Protein AF-A0A947RVD6-F1 (afdb_monomer_lite)

Sequence (80 aa):
GRIWISDIKMNDITDEKDICDLWEIKTCGSDSKVMRKIFVPLKGIEQNAYLLAKEHGIWVWDQKQLNNVLRLFGKFEMIK

Secondary structure (DSSP, 8-state):
-EEEEEEEE-SS-B-HHHHHHHHH--EETTTEEEEEEEEEETT-B-HHHHHHHHHTT-EE--HHHHHHHHHHTTPPPP--

Structure (mmCIF, N/CA/C/O backbone):
data_AF-A0A947RVD6-F1
#
_entry.id   AF-A0A947RVD6-F1
#
loop_
_atom_site.group_PDB
_atom_site.id
_atom_site.type_symbol
_atom_site.label_atom_id
_atom_site.label_alt_id
_atom_site.label_comp_id
_atom_site.label_asym_id
_atom_site.label_entity_id
_atom_site.label_seq_id
_atom_site.pdbx_PDB_ins_code
_atom_site.Cartn_x
_atom_site.Cartn_y
_atom_site.Cartn_z
_atom_site.occupancy
_atom_site.B_iso_or_equiv
_atom_site.auth_seq_id
_atom_site.auth_comp_id
_atom_site.auth_asym_id
_atom_site.auth_atom_id
_atom_site.pdbx_PDB_model_num
ATOM 1 N N . GLY A 1 1 ? 11.688 -6.334 -17.307 1.00 77.69 1 GLY A N 1
ATOM 2 C CA . GLY A 1 1 ? 10.511 -5.616 -17.863 1.00 77.69 1 GLY A CA 1
ATOM 3 C C . GLY A 1 1 ? 10.085 -4.455 -16.968 1.00 77.69 1 GLY A C 1
ATOM 4 O O . GLY A 1 1 ? 10.750 -4.194 -15.975 1.00 77.69 1 GLY A O 1
ATOM 5 N N . ARG A 1 2 ? 9.017 -3.715 -17.302 1.00 85.00 2 ARG A N 1
ATOM 6 C CA . ARG A 1 2 ? 8.433 -2.683 -16.414 1.00 85.00 2 ARG A CA 1
ATOM 7 C C . ARG A 1 2 ? 7.190 -3.256 -15.745 1.00 85.00 2 ARG A C 1
ATOM 9 O O . ARG A 1 2 ? 6.327 -3.761 -16.452 1.00 85.00 2 ARG A O 1
ATOM 16 N N . ILE A 1 3 ? 7.101 -3.168 -14.422 1.00 90.50 3 ILE A N 1
ATOM 17 C CA . ILE A 1 3 ? 6.010 -3.789 -13.656 1.00 90.50 3 ILE A CA 1
ATOM 18 C C . ILE A 1 3 ? 5.376 -2.811 -12.675 1.00 90.50 3 ILE A C 1
ATOM 20 O O . ILE A 1 3 ? 5.996 -1.827 -12.258 1.00 90.50 3 ILE A O 1
ATOM 24 N N . TRP A 1 4 ? 4.126 -3.088 -12.325 1.00 92.38 4 TRP A N 1
ATOM 25 C CA . TRP A 1 4 ? 3.426 -2.449 -11.219 1.00 92.38 4 TRP A CA 1
ATOM 26 C C . TRP A 1 4 ? 3.296 -3.479 -10.108 1.00 92.38 4 TRP A C 1
ATOM 28 O O . TRP A 1 4 ? 3.047 -4.650 -10.389 1.00 92.38 4 TRP A O 1
ATOM 38 N N . ILE A 1 5 ? 3.475 -3.043 -8.869 1.00 92.06 5 ILE A N 1
ATOM 39 C CA . ILE A 1 5 ? 3.232 -3.882 -7.699 1.00 92.06 5 ILE A CA 1
ATOM 40 C C . ILE A 1 5 ? 2.035 -3.333 -6.938 1.00 92.06 5 ILE A C 1
ATOM 42 O O . ILE A 1 5 ? 1.818 -2.119 -6.888 1.00 92.06 5 ILE A O 1
ATOM 46 N N . SER A 1 6 ? 1.257 -4.245 -6.375 1.00 92.19 6 SER A N 1
ATOM 47 C CA . SER A 1 6 ? 0.135 -3.926 -5.510 1.00 92.19 6 SER A CA 1
ATOM 48 C C . SER A 1 6 ? 0.270 -4.736 -4.239 1.00 92.19 6 SER A C 1
ATOM 50 O O . SER A 1 6 ? 0.546 -5.931 -4.321 1.00 92.19 6 SER A O 1
ATOM 52 N N . ASP A 1 7 ? 0.028 -4.095 -3.105 1.00 93.81 7 ASP A N 1
ATOM 53 C CA . ASP A 1 7 ? -0.067 -4.765 -1.815 1.00 93.81 7 ASP A CA 1
ATOM 54 C C . ASP A 1 7 ? -1.397 -4.426 -1.135 1.00 93.81 7 ASP A C 1
ATOM 56 O O . ASP A 1 7 ? -1.937 -3.327 -1.302 1.00 93.81 7 ASP A O 1
ATOM 60 N N . ILE A 1 8 ? -1.967 -5.410 -0.444 1.00 92.88 8 ILE A N 1
ATOM 61 C CA . ILE A 1 8 ? -3.299 -5.339 0.158 1.00 92.88 8 ILE A CA 1
ATOM 62 C C . ILE A 1 8 ? -3.186 -5.771 1.614 1.00 92.88 8 ILE A C 1
ATOM 64 O O . ILE A 1 8 ? -3.054 -6.958 1.914 1.00 92.88 8 ILE A O 1
ATOM 68 N N . LYS A 1 9 ? -3.321 -4.811 2.531 1.00 93.38 9 LYS A N 1
ATOM 69 C CA . LYS A 1 9 ? -3.305 -5.081 3.969 1.00 93.38 9 LYS A CA 1
ATOM 70 C C . LYS A 1 9 ? -4.729 -5.289 4.475 1.00 93.38 9 LYS A C 1
ATOM 72 O O . LYS A 1 9 ? -5.563 -4.384 4.428 1.00 93.38 9 LYS A O 1
ATOM 77 N N . MET A 1 10 ? -5.012 -6.508 4.938 1.00 89.06 10 MET A N 1
ATOM 78 C CA . MET A 1 10 ? -6.366 -6.927 5.331 1.00 89.06 10 MET A CA 1
ATOM 79 C C . MET A 1 10 ? -6.634 -6.849 6.836 1.00 89.06 10 MET A C 1
ATOM 81 O O . MET A 1 10 ? -7.761 -6.557 7.236 1.00 89.06 10 MET A O 1
ATOM 85 N N . ASN A 1 11 ? -5.628 -7.132 7.666 1.00 88.50 11 ASN A N 1
ATOM 86 C CA . ASN A 1 11 ? -5.863 -7.505 9.064 1.00 88.50 11 ASN A CA 1
ATOM 87 C C . ASN A 1 11 ? -5.713 -6.344 10.053 1.00 88.50 11 ASN A C 1
ATOM 89 O O . ASN A 1 11 ? -6.496 -6.282 10.996 1.00 88.50 11 ASN A O 1
ATOM 93 N N . ASP A 1 12 ? -4.831 -5.381 9.777 1.00 90.81 12 ASP A N 1
ATOM 94 C CA . ASP A 1 12 ? -4.513 -4.281 10.696 1.00 90.81 12 ASP A CA 1
ATOM 95 C C . ASP A 1 12 ? -4.582 -2.915 10.015 1.00 90.81 12 ASP A C 1
ATOM 97 O O . ASP A 1 12 ? -4.515 -2.816 8.785 1.00 90.81 12 ASP A O 1
ATOM 101 N N . ILE A 1 13 ? -4.715 -1.865 10.832 1.00 93.31 13 ILE A N 1
ATOM 102 C CA . ILE A 1 13 ? -4.572 -0.479 10.376 1.00 93.31 13 ILE A CA 1
ATOM 103 C C . ILE A 1 13 ? -3.156 -0.309 9.821 1.00 93.31 13 ILE A C 1
ATOM 105 O O . ILE A 1 13 ? -2.191 -0.839 10.369 1.00 93.31 13 ILE A O 1
ATOM 109 N N . THR A 1 14 ? -3.053 0.384 8.693 1.00 96.06 14 THR A N 1
ATOM 110 C CA . THR A 1 14 ? -1.773 0.631 8.039 1.00 96.06 14 THR A CA 1
ATOM 111 C C . THR A 1 14 ? -0.989 1.727 8.738 1.00 96.06 14 THR A C 1
ATOM 113 O O . THR A 1 14 ? -1.514 2.828 8.916 1.00 96.06 14 THR A O 1
ATOM 116 N N . ASP A 1 15 ? 0.270 1.430 9.039 1.00 96.75 15 ASP A N 1
ATOM 117 C CA . ASP A 1 15 ? 1.241 2.328 9.657 1.00 96.75 15 ASP A CA 1
ATOM 118 C C . ASP A 1 15 ? 2.352 2.729 8.665 1.00 96.75 15 ASP A C 1
ATOM 120 O O . ASP A 1 15 ? 2.343 2.373 7.483 1.00 96.75 15 ASP A O 1
ATOM 124 N N . GLU A 1 16 ? 3.306 3.539 9.124 1.00 96.88 16 GLU A N 1
ATOM 125 C CA . GLU A 1 16 ? 4.419 4.018 8.296 1.00 96.88 16 GLU A CA 1
ATOM 126 C C . GLU A 1 16 ? 5.358 2.889 7.859 1.00 96.88 16 GLU A C 1
ATOM 128 O O . GLU A 1 16 ? 5.940 2.958 6.774 1.00 96.88 16 GLU A O 1
ATOM 133 N N . LYS A 1 17 ? 5.490 1.835 8.675 1.00 96.62 17 LYS A N 1
ATOM 134 C CA . LYS A 1 17 ? 6.373 0.709 8.381 1.00 96.62 17 LYS A CA 1
ATOM 135 C C . LYS A 1 17 ? 5.881 -0.049 7.155 1.00 96.62 17 LYS A C 1
ATOM 137 O O . LYS A 1 17 ? 6.685 -0.323 6.272 1.00 96.62 17 LYS A O 1
ATOM 142 N N . ASP A 1 18 ? 4.578 -0.296 7.046 1.00 96.12 18 ASP A N 1
ATOM 143 C CA . ASP A 1 18 ? 3.999 -0.943 5.860 1.00 96.12 18 ASP A CA 1
ATOM 144 C C . ASP A 1 18 ? 4.340 -0.188 4.560 1.00 96.12 18 ASP A C 1
ATOM 146 O O . ASP A 1 18 ? 4.635 -0.778 3.516 1.00 96.12 18 ASP A O 1
ATOM 150 N N . ILE A 1 19 ? 4.303 1.146 4.619 1.00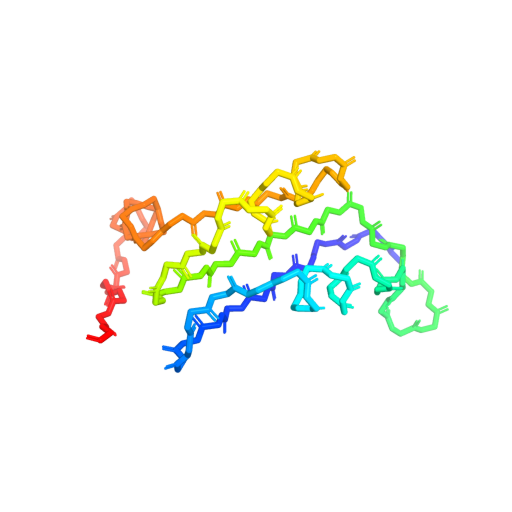 96.81 19 ILE A N 1
ATOM 151 C CA . ILE A 1 19 ? 4.593 2.015 3.477 1.00 96.81 19 ILE A CA 1
ATOM 152 C C . ILE A 1 19 ? 6.084 1.988 3.135 1.00 96.81 19 ILE A C 1
ATOM 154 O O . ILE A 1 19 ? 6.430 1.925 1.951 1.00 96.81 19 ILE A O 1
ATOM 158 N N . CYS A 1 20 ? 6.958 2.007 4.145 1.00 96.31 20 CYS A N 1
ATOM 159 C CA . CYS A 1 20 ? 8.401 1.843 3.976 1.00 96.31 20 CYS A CA 1
ATOM 160 C C . CYS A 1 20 ? 8.739 0.490 3.344 1.00 96.31 20 CYS A C 1
ATOM 162 O O . CYS A 1 20 ? 9.423 0.456 2.319 1.00 96.31 20 CYS A O 1
ATOM 164 N N . ASP A 1 21 ? 8.182 -0.597 3.879 1.00 95.19 21 ASP A N 1
ATOM 165 C CA . ASP A 1 21 ? 8.395 -1.960 3.390 1.00 95.19 21 ASP A CA 1
ATOM 166 C C . ASP A 1 21 ? 8.010 -2.058 1.900 1.00 95.19 21 ASP A C 1
ATOM 168 O O . ASP A 1 21 ? 8.792 -2.521 1.063 1.00 95.19 21 ASP A O 1
ATOM 172 N N . LEU A 1 22 ? 6.850 -1.510 1.508 1.00 94.75 22 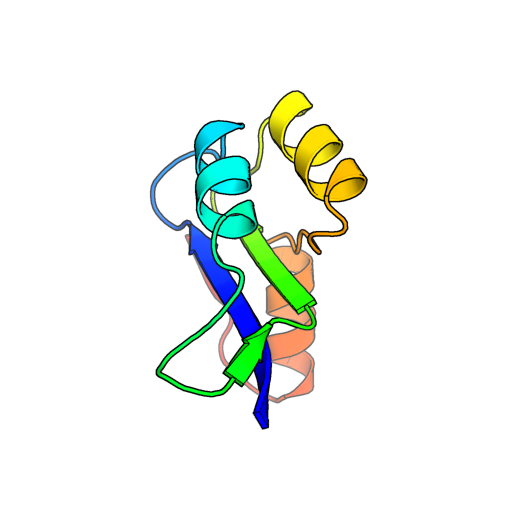LEU A N 1
ATOM 173 C CA . LEU A 1 22 ? 6.456 -1.435 0.098 1.00 94.75 22 LEU A CA 1
ATOM 174 C C . LEU A 1 22 ? 7.391 -0.528 -0.719 1.00 94.75 22 LEU A C 1
ATOM 176 O O . LEU A 1 22 ? 7.719 -0.831 -1.875 1.00 94.75 22 LEU A O 1
ATOM 180 N N . TRP A 1 23 ? 7.807 0.618 -0.174 1.00 94.00 23 TRP A N 1
ATOM 181 C CA . TRP A 1 23 ? 8.675 1.586 -0.846 1.00 94.00 23 TRP A CA 1
ATOM 182 C C . TRP A 1 23 ? 10.071 1.029 -1.155 1.00 94.00 23 TRP A C 1
ATOM 184 O O . TRP A 1 23 ? 10.645 1.377 -2.200 1.00 94.00 23 TRP A O 1
ATOM 194 N N . GLU A 1 24 ? 10.588 0.126 -0.333 1.00 93.81 24 GLU A N 1
ATOM 195 C CA . GLU A 1 24 ? 11.894 -0.510 -0.517 1.00 93.81 24 GLU A CA 1
ATOM 196 C C . GLU A 1 24 ? 11.928 -1.487 -1.701 1.00 93.81 24 GLU A C 1
ATOM 198 O O . GLU A 1 24 ? 12.974 -1.661 -2.326 1.00 93.81 24 GLU A O 1
ATOM 203 N N . ILE A 1 25 ? 10.780 -2.023 -2.131 1.00 90.75 25 ILE A N 1
ATOM 204 C CA . ILE A 1 25 ? 10.696 -2.941 -3.280 1.00 90.75 25 ILE A CA 1
ATOM 205 C C . ILE A 1 25 ? 10.995 -2.195 -4.595 1.00 90.75 25 ILE A C 1
ATOM 207 O O . ILE A 1 25 ? 10.110 -1.592 -5.208 1.00 90.75 25 ILE A O 1
ATOM 211 N N . LYS A 1 26 ? 12.255 -2.168 -5.042 1.00 84.25 26 LYS A N 1
ATOM 212 C CA . LYS A 1 26 ? 12.663 -1.476 -6.287 1.00 84.25 26 LYS A CA 1
ATOM 213 C C . LYS A 1 26 ? 12.615 -2.371 -7.527 1.00 84.25 26 LYS A C 1
ATOM 215 O O . LYS A 1 26 ? 12.438 -1.873 -8.645 1.00 84.25 26 LYS A O 1
ATOM 220 N N . THR A 1 27 ? 12.745 -3.677 -7.338 1.00 82.31 27 THR A N 1
ATOM 221 C CA . THR A 1 27 ? 12.760 -4.686 -8.400 1.00 82.31 27 THR A CA 1
ATOM 222 C C . THR A 1 27 ? 11.901 -5.881 -8.008 1.00 82.31 27 THR A C 1
ATOM 224 O O . THR A 1 27 ? 11.605 -6.094 -6.835 1.00 82.31 27 THR A O 1
ATOM 227 N N . CYS A 1 28 ? 11.474 -6.657 -9.000 1.00 76.50 28 CYS A N 1
ATOM 228 C CA . CYS A 1 28 ? 10.864 -7.962 -8.769 1.00 76.50 28 CYS A CA 1
ATOM 229 C C . CYS A 1 28 ? 11.497 -8.958 -9.746 1.00 76.50 28 CYS A C 1
ATOM 231 O O . CYS A 1 28 ? 11.431 -8.759 -10.962 1.00 76.50 28 CYS A O 1
ATOM 233 N N . GLY A 1 29 ? 12.160 -9.990 -9.220 1.00 73.44 29 GLY A N 1
ATOM 234 C CA . GLY A 1 29 ? 13.006 -10.887 -10.015 1.00 73.44 29 GLY A CA 1
ATOM 235 C C . GLY A 1 29 ? 14.288 -10.221 -10.539 1.00 73.44 29 GLY A C 1
ATOM 236 O O . GLY A 1 29 ? 14.645 -9.121 -10.115 1.00 73.44 29 GLY A O 1
ATOM 237 N N . SER A 1 30 ? 14.986 -10.895 -11.460 1.00 69.56 30 SER A N 1
ATOM 238 C CA . SER A 1 30 ? 16.329 -10.499 -11.916 1.00 69.56 30 SER A CA 1
ATOM 239 C C . SER A 1 30 ? 16.363 -9.207 -12.740 1.00 69.56 30 SER A C 1
ATOM 241 O O . SER A 1 30 ? 17.318 -8.453 -12.617 1.00 69.56 30 SER A O 1
ATOM 243 N N . ASP A 1 31 ? 15.320 -8.903 -13.525 1.00 75.25 31 ASP A N 1
ATOM 244 C CA . ASP A 1 31 ? 15.419 -7.871 -14.579 1.00 75.25 31 ASP A CA 1
ATOM 245 C C . ASP A 1 31 ? 14.213 -6.923 -14.689 1.00 75.25 31 ASP A C 1
ATOM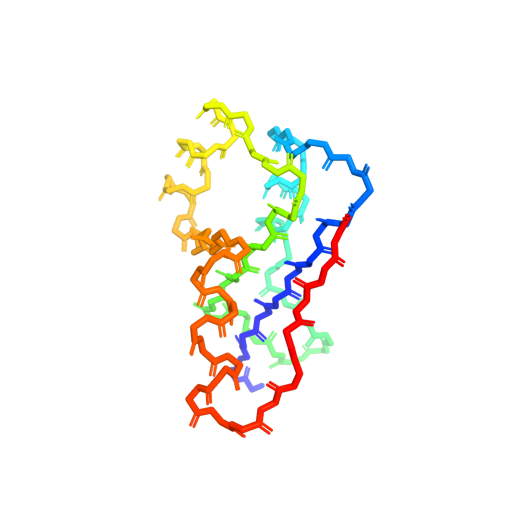 247 O O . ASP A 1 31 ? 14.039 -6.226 -15.702 1.00 75.25 31 ASP A O 1
ATOM 251 N N . SER A 1 32 ? 13.315 -6.893 -13.697 1.00 84.81 32 SER A N 1
ATOM 252 C CA . SER A 1 32 ? 12.125 -6.032 -13.763 1.00 84.81 32 SER A CA 1
ATOM 253 C C . SER A 1 32 ? 12.167 -4.849 -12.809 1.00 84.81 32 SER A C 1
ATOM 255 O O . SER A 1 32 ? 12.197 -5.006 -11.591 1.00 84.81 32 SER A O 1
ATOM 257 N N . LYS A 1 33 ? 12.108 -3.645 -13.391 1.00 86.94 33 LYS A N 1
ATOM 258 C CA . LYS A 1 33 ? 12.042 -2.369 -12.677 1.00 86.94 33 LYS A CA 1
ATOM 259 C C . LYS A 1 33 ? 10.601 -2.079 -12.267 1.00 86.94 33 LYS A C 1
ATOM 261 O O . LYS A 1 33 ? 9.701 -2.059 -13.117 1.00 86.94 33 LYS A O 1
ATOM 266 N N . VAL A 1 34 ? 10.397 -1.801 -10.983 1.00 90.38 34 VAL A N 1
ATOM 267 C CA . VAL A 1 34 ? 9.102 -1.358 -10.458 1.00 90.38 34 VAL A CA 1
ATOM 268 C C . VAL A 1 34 ? 8.863 0.091 -10.874 1.00 90.38 34 VAL A C 1
ATOM 270 O O . VAL A 1 34 ? 9.649 0.981 -10.561 1.00 90.38 34 VAL A O 1
ATOM 273 N N . MET A 1 35 ? 7.777 0.323 -11.608 1.00 90.50 35 MET A N 1
ATOM 274 C CA . MET A 1 35 ? 7.390 1.652 -12.095 1.00 90.50 35 MET A CA 1
ATOM 275 C C . MET A 1 35 ? 6.316 2.309 -11.235 1.00 90.50 35 MET A C 1
ATOM 277 O O . MET A 1 35 ? 6.219 3.535 -11.208 1.00 90.50 35 MET A O 1
ATOM 281 N N . ARG A 1 36 ? 5.468 1.507 -10.588 1.00 93.38 36 ARG A N 1
ATOM 282 C CA . ARG A 1 36 ? 4.345 1.997 -9.793 1.00 93.38 36 ARG A CA 1
ATOM 283 C C . ARG A 1 36 ? 4.026 1.039 -8.660 1.00 93.38 36 ARG A C 1
ATOM 285 O O . ARG A 1 36 ? 4.212 -0.170 -8.798 1.00 93.38 36 ARG A O 1
ATOM 292 N N . LYS A 1 37 ? 3.544 1.620 -7.568 1.00 95.56 37 LYS A N 1
ATOM 293 C CA . LYS A 1 37 ? 3.171 0.935 -6.340 1.00 95.56 37 LYS A CA 1
ATOM 294 C C . LYS A 1 37 ? 1.770 1.368 -5.962 1.00 95.56 37 LYS A C 1
ATOM 296 O O . LYS A 1 37 ? 1.488 2.567 -5.947 1.00 95.56 37 LYS A O 1
ATOM 301 N N . ILE A 1 38 ? 0.916 0.394 -5.706 1.00 95.88 38 ILE A N 1
ATOM 302 C CA . ILE A 1 38 ? -0.444 0.595 -5.228 1.00 95.88 38 ILE A CA 1
ATOM 303 C C . ILE A 1 38 ? -0.527 -0.080 -3.865 1.00 95.88 38 ILE A C 1
ATOM 305 O O . ILE A 1 38 ? -0.051 -1.200 -3.700 1.00 95.88 38 ILE A O 1
ATOM 309 N N . PHE A 1 39 ? -1.101 0.609 -2.893 1.00 96.56 39 PHE A N 1
ATOM 310 C CA . PHE A 1 39 ? -1.313 0.090 -1.557 1.00 96.56 39 PHE A CA 1
ATOM 311 C C . PHE A 1 39 ? -2.793 0.189 -1.201 1.00 96.56 39 PHE A C 1
ATOM 313 O O . PHE A 1 39 ? -3.412 1.239 -1.387 1.00 96.56 39 PHE A O 1
ATOM 320 N N . VAL A 1 40 ? -3.365 -0.906 -0.707 1.00 95.50 40 VAL A N 1
ATOM 321 C CA . VAL A 1 40 ? -4.789 -1.002 -0.378 1.00 95.50 40 VAL A CA 1
ATOM 322 C C . VAL A 1 40 ? -4.960 -1.315 1.115 1.00 95.50 40 VAL A C 1
ATOM 324 O O . VAL A 1 40 ? -4.908 -2.485 1.505 1.00 95.50 40 VAL A O 1
ATOM 327 N N . PRO A 1 41 ? -5.180 -0.297 1.967 1.00 95.19 41 PRO A N 1
ATOM 328 C CA . PRO A 1 41 ? -5.396 -0.477 3.400 1.00 95.19 41 PRO A CA 1
ATOM 329 C C . PRO A 1 41 ? -6.869 -0.796 3.703 1.00 95.19 41 PRO A C 1
ATOM 331 O O . PRO A 1 41 ? -7.678 0.108 3.931 1.00 95.19 41 PRO A O 1
ATOM 334 N N . LEU A 1 42 ? -7.257 -2.076 3.748 1.00 91.75 42 LEU A N 1
ATOM 335 C CA . LEU A 1 42 ? -8.662 -2.435 3.997 1.00 91.75 42 LEU A CA 1
ATOM 336 C C . LEU A 1 42 ? -9.114 -2.108 5.428 1.00 91.75 42 LEU A C 1
ATOM 338 O O . LEU A 1 42 ? -10.305 -1.881 5.652 1.00 91.75 42 LEU A O 1
ATOM 342 N N . LYS A 1 43 ? -8.195 -2.035 6.409 1.00 91.44 43 LYS A N 1
ATOM 343 C CA . LYS A 1 43 ? -8.521 -1.564 7.770 1.00 91.44 43 LYS A CA 1
ATOM 344 C C . LYS A 1 43 ? -8.394 -0.067 8.008 1.00 91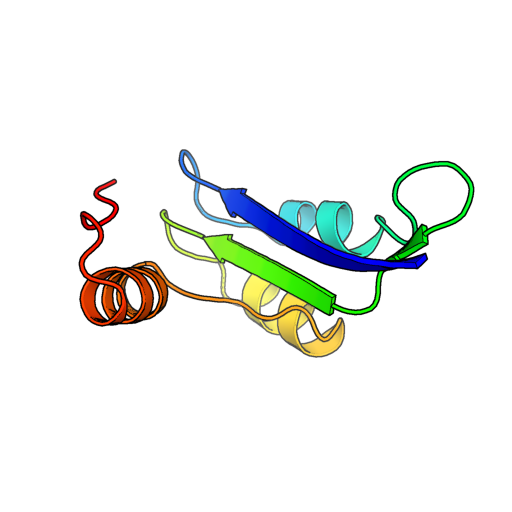.44 43 LYS A C 1
ATOM 346 O O . LYS A 1 43 ? -8.756 0.383 9.091 1.00 91.44 43 LYS A O 1
ATOM 351 N N . GLY A 1 44 ? -8.077 0.693 6.966 1.00 91.44 44 GLY A N 1
ATOM 352 C CA . GLY A 1 44 ? -7.764 2.109 7.076 1.00 91.44 44 GLY A CA 1
ATOM 353 C C . GLY A 1 44 ? -6.268 2.321 7.268 1.00 91.44 44 GLY A C 1
ATOM 354 O O . GLY A 1 44 ? -5.506 1.374 7.452 1.00 91.44 44 GLY A O 1
ATOM 355 N N . ILE A 1 45 ? -5.859 3.576 7.174 1.00 95.75 45 ILE A N 1
ATOM 356 C CA . ILE A 1 45 ? -4.463 3.998 7.179 1.00 95.75 45 ILE A CA 1
ATOM 357 C C . ILE A 1 45 ? -4.307 5.165 8.141 1.00 95.75 45 ILE A C 1
ATOM 359 O O . ILE A 1 45 ? -5.161 6.055 8.185 1.00 95.75 45 ILE A O 1
ATOM 363 N N . GLU A 1 46 ? -3.233 5.150 8.917 1.00 97.19 46 GLU A N 1
ATOM 364 C CA . GLU A 1 46 ? -2.874 6.265 9.780 1.00 97.19 46 GLU A CA 1
ATOM 365 C C . GLU A 1 46 ? -2.528 7.508 8.955 1.00 97.19 46 GLU A C 1
ATOM 367 O O . GLU A 1 46 ? -2.047 7.430 7.823 1.00 97.19 46 GLU A O 1
ATOM 372 N N . GLN A 1 47 ? -2.757 8.690 9.527 1.00 97.06 47 GLN A N 1
ATOM 373 C CA . GLN A 1 47 ? -2.537 9.947 8.812 1.00 97.06 47 GLN A CA 1
ATOM 374 C C . GLN A 1 47 ? -1.076 10.111 8.366 1.00 97.06 47 GLN A C 1
ATOM 376 O O . GLN A 1 47 ? -0.837 10.499 7.222 1.00 97.06 47 GLN A O 1
ATOM 381 N N . ASN A 1 48 ? -0.115 9.782 9.232 1.00 97.56 48 ASN A N 1
ATOM 382 C CA . ASN A 1 48 ? 1.311 9.886 8.912 1.00 97.56 48 ASN A CA 1
ATOM 383 C C . ASN A 1 48 ? 1.702 8.906 7.801 1.00 97.56 48 ASN A C 1
ATOM 385 O O . ASN A 1 48 ? 2.301 9.313 6.810 1.00 97.56 48 ASN A O 1
ATOM 389 N N . ALA A 1 49 ? 1.245 7.655 7.892 1.00 97.25 49 ALA A N 1
ATOM 390 C CA . ALA A 1 49 ? 1.440 6.650 6.852 1.00 97.25 49 ALA A CA 1
ATOM 391 C C . ALA A 1 49 ? 0.870 7.098 5.493 1.00 97.25 49 ALA A C 1
ATOM 393 O O . ALA A 1 49 ? 1.511 6.945 4.453 1.00 97.25 49 ALA A O 1
ATOM 394 N N . TYR A 1 50 ? -0.316 7.713 5.482 1.00 97.44 50 TYR A N 1
ATOM 395 C CA . TYR A 1 50 ? -0.923 8.236 4.257 1.00 97.44 50 TYR A CA 1
ATOM 396 C C . TYR A 1 50 ? -0.125 9.395 3.642 1.00 97.44 50 TYR A C 1
ATOM 398 O O . TYR A 1 50 ? 0.015 9.468 2.417 1.00 97.44 50 TYR A O 1
ATOM 406 N N . LEU A 1 51 ? 0.401 10.300 4.473 1.00 97.94 51 LEU A N 1
ATOM 407 C CA . LEU A 1 51 ? 1.274 11.385 4.020 1.00 97.94 51 LEU A CA 1
ATOM 408 C C . LEU A 1 51 ? 2.582 10.831 3.446 1.00 97.94 51 LEU A C 1
ATOM 410 O O . LEU A 1 51 ? 2.940 11.178 2.321 1.00 97.94 51 LEU A O 1
ATOM 414 N N . LEU A 1 52 ? 3.217 9.893 4.149 1.00 97.81 52 LEU A N 1
ATOM 415 C CA . LEU A 1 52 ? 4.440 9.228 3.706 1.00 97.81 52 LEU A CA 1
ATOM 416 C C . LEU A 1 52 ? 4.246 8.507 2.364 1.00 97.81 52 LEU A C 1
ATOM 418 O O . LEU A 1 52 ? 5.065 8.626 1.450 1.00 97.81 52 LEU A O 1
ATOM 422 N N . ALA A 1 53 ? 3.118 7.813 2.189 1.00 97.06 53 ALA A N 1
ATOM 423 C CA . ALA A 1 53 ? 2.791 7.146 0.933 1.00 97.06 53 ALA A CA 1
ATOM 424 C C . ALA A 1 53 ? 2.721 8.141 -0.237 1.00 97.06 53 ALA A C 1
ATOM 426 O O . ALA A 1 53 ? 3.243 7.862 -1.320 1.00 97.06 53 ALA A O 1
ATOM 427 N N . LYS A 1 54 ? 2.132 9.325 -0.019 1.00 95.88 54 LYS A N 1
ATOM 428 C CA . LYS A 1 54 ? 2.096 10.392 -1.029 1.00 95.88 54 LYS A CA 1
ATOM 429 C C . LYS A 1 54 ? 3.484 10.925 -1.359 1.00 95.88 54 LYS A C 1
ATOM 431 O O . LYS A 1 54 ? 3.779 11.090 -2.542 1.00 95.88 54 LYS A O 1
ATOM 436 N N . GLU A 1 55 ? 4.324 11.163 -0.355 1.00 96.69 55 GLU A N 1
ATOM 437 C CA . GLU A 1 55 ? 5.708 11.617 -0.553 1.00 96.69 55 GLU A CA 1
ATOM 438 C C . GLU A 1 55 ? 6.526 10.615 -1.376 1.00 96.69 55 GLU A C 1
ATOM 440 O O . GLU A 1 55 ? 7.307 10.998 -2.246 1.00 96.69 55 GLU A O 1
ATOM 445 N N . HIS A 1 56 ? 6.298 9.318 -1.166 1.00 95.19 56 HIS A N 1
ATOM 446 C CA . HIS A 1 56 ? 6.931 8.237 -1.923 1.00 95.19 56 HIS A CA 1
ATOM 447 C C . HIS A 1 56 ? 6.251 7.924 -3.268 1.00 95.19 56 HIS A C 1
ATOM 449 O O . HIS A 1 56 ? 6.669 7.011 -3.983 1.00 95.19 56 HIS A O 1
ATOM 455 N N . GLY A 1 57 ? 5.208 8.667 -3.650 1.00 94.75 57 GLY A N 1
ATOM 456 C CA . GLY A 1 57 ? 4.479 8.446 -4.901 1.00 94.75 57 GLY A CA 1
ATOM 457 C C . GLY A 1 57 ? 3.738 7.103 -4.962 1.00 94.75 57 GLY A C 1
ATOM 458 O O . GLY A 1 57 ? 3.459 6.604 -6.057 1.00 94.75 57 GLY A O 1
ATOM 459 N N . ILE A 1 58 ? 3.430 6.509 -3.807 1.00 96.62 58 ILE A N 1
ATOM 460 C CA . ILE A 1 58 ? 2.625 5.294 -3.673 1.00 96.62 58 ILE A CA 1
ATOM 461 C C . ILE A 1 58 ? 1.149 5.676 -3.774 1.00 96.62 58 ILE A C 1
ATOM 463 O O . ILE A 1 58 ? 0.668 6.614 -3.137 1.00 96.62 58 ILE A O 1
ATOM 467 N N . TRP A 1 59 ? 0.405 4.944 -4.597 1.00 96.31 59 TRP A N 1
ATOM 468 C CA . TRP A 1 59 ? -1.029 5.154 -4.746 1.00 96.31 59 TRP A CA 1
ATOM 469 C C . TRP A 1 59 ? -1.780 4.417 -3.653 1.00 96.31 59 TRP A C 1
ATOM 471 O O . TRP A 1 59 ? -1.790 3.193 -3.643 1.00 96.31 59 TRP A O 1
ATOM 481 N N . VAL A 1 60 ? -2.439 5.157 -2.768 1.00 96.19 60 VAL A N 1
ATOM 482 C CA . VAL A 1 60 ? -3.286 4.565 -1.731 1.00 96.19 60 VAL A CA 1
ATOM 483 C C . VAL A 1 60 ? -4.719 4.497 -2.235 1.00 96.19 60 VAL A C 1
ATOM 485 O O . VAL A 1 60 ? -5.297 5.536 -2.563 1.00 96.19 60 VAL A O 1
ATOM 488 N N . TRP A 1 61 ? -5.276 3.290 -2.313 1.00 94.62 61 TRP A N 1
ATOM 489 C CA . TRP A 1 61 ? -6.675 3.063 -2.672 1.00 94.62 61 TRP A CA 1
ATOM 490 C C . TRP A 1 61 ? -7.434 2.526 -1.470 1.00 94.62 61 TRP A C 1
ATOM 492 O O . TRP A 1 61 ? -7.145 1.432 -0.992 1.00 94.62 61 TRP A O 1
ATOM 502 N N . ASP A 1 62 ? -8.424 3.271 -0.993 1.00 89.88 62 ASP A N 1
ATOM 503 C CA . ASP A 1 62 ? -9.306 2.762 0.052 1.00 89.88 62 ASP A CA 1
ATOM 504 C C . ASP A 1 62 ? -10.221 1.633 -0.476 1.00 89.88 62 ASP A C 1
ATOM 506 O O . ASP A 1 62 ? -10.357 1.394 -1.683 1.00 89.88 62 ASP A O 1
ATOM 510 N N . GLN A 1 63 ? -10.876 0.922 0.446 1.00 89.50 63 GLN A N 1
ATOM 511 C CA . GLN A 1 63 ? -11.782 -0.179 0.107 1.00 89.50 63 GLN A CA 1
ATOM 512 C C . GLN A 1 63 ? -12.913 0.260 -0.838 1.00 89.50 63 GLN A C 1
ATOM 514 O O . GLN A 1 63 ? -13.325 -0.506 -1.709 1.00 89.50 63 GLN A O 1
ATOM 519 N N . LYS A 1 64 ? -13.412 1.494 -0.705 1.00 91.19 64 LYS A N 1
ATOM 520 C CA . LYS A 1 64 ? -14.497 2.015 -1.545 1.00 91.19 64 LYS A CA 1
ATOM 521 C C . LYS A 1 64 ? -14.016 2.226 -2.979 1.00 91.19 64 LYS A C 1
ATOM 523 O O . LYS A 1 64 ? -14.713 1.847 -3.917 1.00 91.19 64 LYS A O 1
ATOM 528 N N . GLN A 1 65 ? -12.831 2.799 -3.159 1.00 92.25 65 GLN A N 1
ATOM 529 C CA . GLN A 1 65 ? -12.193 2.981 -4.458 1.00 92.25 65 GLN A CA 1
ATOM 530 C C . GLN A 1 65 ? -11.921 1.634 -5.127 1.00 92.25 65 GLN A C 1
ATOM 532 O O . GLN A 1 65 ? -12.273 1.464 -6.295 1.00 92.25 65 GLN A O 1
ATOM 537 N N . LEU A 1 66 ? -11.387 0.657 -4.387 1.00 91.12 66 LEU A N 1
ATOM 538 C CA . LEU A 1 66 ? -11.183 -0.693 -4.908 1.00 91.12 66 LEU A CA 1
ATOM 539 C C . LEU A 1 66 ? -12.511 -1.346 -5.326 1.00 91.12 66 LEU A C 1
ATOM 541 O O . LEU A 1 66 ? -12.615 -1.859 -6.438 1.00 91.12 66 LEU A O 1
ATOM 545 N N . ASN A 1 67 ? -13.546 -1.275 -4.486 1.00 93.12 67 ASN A N 1
ATOM 546 C CA . ASN A 1 67 ? -14.857 -1.850 -4.799 1.00 93.12 67 ASN A CA 1
ATOM 547 C C . ASN A 1 67 ? -15.525 -1.173 -6.002 1.00 93.12 67 ASN A C 1
ATOM 549 O O . ASN A 1 67 ? -16.161 -1.856 -6.802 1.00 93.12 67 ASN A O 1
ATOM 553 N N . ASN A 1 68 ? -15.330 0.134 -6.198 1.00 94.06 68 ASN A N 1
ATOM 554 C CA . ASN A 1 68 ? -15.789 0.815 -7.410 1.00 94.06 68 ASN A CA 1
ATOM 555 C C . ASN A 1 68 ? -15.121 0.235 -8.664 1.00 94.06 68 ASN A C 1
ATOM 557 O O . ASN A 1 68 ? -15.804 -0.028 -9.651 1.00 94.06 68 ASN A O 1
ATOM 561 N N . VAL A 1 69 ? -13.806 -0.007 -8.619 1.00 92.31 69 VAL A N 1
ATOM 562 C CA . VAL A 1 69 ? -13.080 -0.648 -9.726 1.00 92.31 69 VAL A CA 1
ATOM 563 C C . VAL A 1 69 ? -13.602 -2.066 -9.953 1.00 92.31 69 VAL A C 1
ATOM 565 O O . VAL A 1 69 ? -13.953 -2.410 -11.078 1.00 92.31 69 VAL A O 1
ATOM 568 N N . LEU A 1 70 ? -13.731 -2.878 -8.902 1.00 92.06 70 LEU A N 1
ATOM 569 C CA . LEU A 1 70 ? -14.240 -4.249 -9.008 1.00 92.06 70 LEU A CA 1
ATOM 570 C C . LEU A 1 70 ? -15.639 -4.291 -9.635 1.00 92.06 70 LEU A C 1
ATOM 572 O O . LEU A 1 70 ? -15.874 -5.074 -10.557 1.00 92.06 70 LEU A O 1
ATOM 576 N N . ARG A 1 71 ? -16.530 -3.386 -9.220 1.00 95.00 71 ARG A N 1
ATOM 577 C CA . ARG A 1 71 ? -17.888 -3.269 -9.761 1.00 95.00 71 ARG A CA 1
ATOM 578 C C . ARG A 1 71 ? -17.894 -2.909 -11.248 1.00 95.00 71 ARG A C 1
ATOM 580 O O . ARG A 1 71 ? -18.676 -3.490 -11.996 1.00 95.00 71 ARG A O 1
ATOM 587 N N . LEU A 1 72 ? -17.005 -2.015 -11.695 1.00 95.75 72 LEU A N 1
ATOM 588 C CA . LEU A 1 72 ? -16.865 -1.668 -13.119 1.00 95.75 72 LEU A CA 1
ATOM 589 C C . LEU A 1 72 ? -16.484 -2.878 -13.984 1.00 95.75 72 LEU A C 1
ATOM 591 O O . LEU A 1 72 ? -16.906 -2.967 -15.133 1.00 95.75 72 LEU A O 1
ATOM 595 N N . PHE A 1 73 ? -15.727 -3.824 -13.427 1.00 95.75 73 PHE A N 1
ATOM 596 C CA . PHE A 1 73 ? -15.322 -5.055 -14.112 1.00 95.75 73 PHE A CA 1
ATOM 597 C C . PHE A 1 73 ? -16.242 -6.256 -13.822 1.00 95.75 73 PHE A C 1
ATOM 599 O O . PHE A 1 73 ? -15.884 -7.392 -14.148 1.00 95.75 73 PHE A O 1
ATOM 606 N N . GLY A 1 74 ? -17.408 -6.035 -13.201 1.00 94.12 74 GLY A N 1
ATOM 607 C CA . GLY A 1 74 ? -18.362 -7.095 -12.857 1.00 94.12 74 GLY A CA 1
ATOM 608 C C . GLY A 1 74 ? -17.805 -8.123 -11.864 1.00 94.12 74 GLY A C 1
ATOM 609 O O . GLY A 1 74 ? -18.153 -9.301 -11.937 1.00 94.12 74 GLY A O 1
ATOM 610 N N . LYS A 1 75 ? -16.884 -7.710 -10.986 1.00 95.75 75 LYS A N 1
ATOM 611 C CA . LYS A 1 75 ? -16.268 -8.554 -9.952 1.00 95.75 75 LYS A CA 1
ATOM 612 C C . LYS A 1 75 ? -16.939 -8.344 -8.597 1.00 95.75 75 LYS A C 1
ATOM 614 O O . LYS A 1 75 ? -17.546 -7.305 -8.346 1.00 95.75 75 LYS A O 1
ATOM 619 N N . PHE A 1 76 ? -16.813 -9.350 -7.732 1.00 90.94 76 PHE A N 1
ATOM 620 C CA . PHE A 1 76 ? -17.317 -9.295 -6.362 1.00 90.94 76 PHE A CA 1
ATOM 621 C C . PHE A 1 76 ? -16.571 -8.245 -5.541 1.00 90.94 76 PHE A C 1
ATOM 623 O O . PHE A 1 76 ? -15.378 -8.019 -5.743 1.00 90.94 76 PHE A O 1
ATOM 630 N N . GLU A 1 77 ? -17.290 -7.614 -4.620 1.00 88.44 77 GLU A N 1
ATOM 631 C CA . GLU A 1 77 ? -16.736 -6.617 -3.711 1.00 88.44 77 GLU A CA 1
ATOM 632 C C . GLU A 1 77 ? -15.877 -7.276 -2.632 1.00 88.44 77 GLU A C 1
ATOM 634 O O . GLU A 1 77 ? -16.168 -8.376 -2.161 1.00 88.44 77 GLU A O 1
ATOM 639 N N . MET A 1 78 ? -14.832 -6.571 -2.210 1.00 84.50 78 MET A N 1
ATOM 640 C CA . MET A 1 78 ? -14.035 -6.947 -1.053 1.00 84.50 78 MET A CA 1
ATOM 641 C C . MET A 1 78 ? -14.739 -6.458 0.214 1.00 84.50 78 MET A C 1
ATOM 643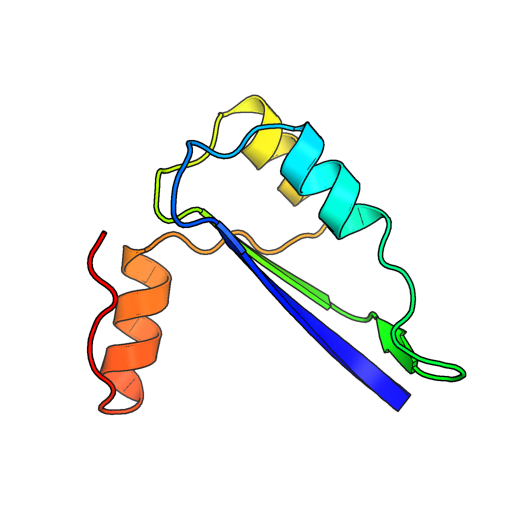 O O . MET A 1 78 ? -15.061 -5.270 0.341 1.00 84.50 78 MET A O 1
ATOM 647 N N . ILE A 1 79 ? -14.957 -7.380 1.151 1.00 79.62 79 ILE A N 1
ATOM 648 C CA . ILE A 1 79 ? -15.530 -7.142 2.483 1.00 79.62 79 ILE A CA 1
ATOM 649 C C . ILE A 1 79 ? -14.465 -7.522 3.523 1.00 79.62 79 ILE A C 1
ATOM 651 O O . ILE A 1 79 ? -13.604 -8.357 3.250 1.00 79.62 79 ILE A O 1
ATOM 655 N N . LYS A 1 80 ? -14.477 -6.863 4.680 1.00 64.06 80 LYS A N 1
ATOM 656 C CA . LYS A 1 80 ? -13.389 -6.828 5.661 1.00 64.06 80 LYS A CA 1
ATOM 657 C C . LYS A 1 80 ? -13.918 -6.923 7.091 1.00 64.06 80 LYS A C 1
ATOM 659 O O . LYS A 1 80 ? -15.131 -6.686 7.26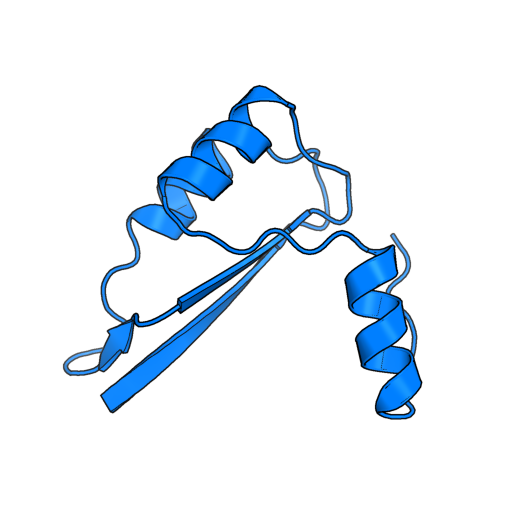1 1.00 64.06 80 LYS A O 1
#

Radius of gyration: 13.23 Å; chains: 1; bounding box: 35×22×29 Å

pLDDT: mean 91.59, std 6.68, range [64.06, 97.94]

Foldseek 3Di:
DEDEDEDEDDDDAAELVVLVVQLPCQADPDDYGYDAYEYEGAVYYDPVNVVNCVVSRHHYDYQVNVQVVCVVVVHDGDDD